Protein AF-A0A523TAN9-F1 (afdb_monomer)

Structure (mmCIF, N/CA/C/O backbone):
data_AF-A0A523TAN9-F1
#
_entry.id   AF-A0A523TAN9-F1
#
loop_
_atom_site.group_PDB
_atom_site.id
_atom_site.type_symbol
_atom_site.label_atom_id
_atom_site.label_alt_id
_atom_site.label_comp_id
_atom_site.label_asym_id
_atom_site.label_entity_id
_atom_site.label_seq_id
_atom_site.pdbx_PDB_ins_code
_atom_site.Cartn_x
_atom_site.Cartn_y
_atom_site.Cartn_z
_atom_site.occupancy
_atom_site.B_iso_or_equiv
_atom_site.auth_seq_id
_atom_site.auth_comp_id
_atom_site.auth_asym_id
_atom_site.auth_atom_id
_atom_site.pdbx_PDB_model_num
ATOM 1 N N . ASP A 1 1 ? -11.829 8.150 8.817 1.00 91.31 1 ASP A N 1
ATOM 2 C CA . ASP A 1 1 ? -10.951 9.254 8.377 1.00 91.31 1 ASP A CA 1
ATOM 3 C C . ASP A 1 1 ? -11.707 10.472 7.825 1.00 91.31 1 ASP A C 1
ATOM 5 O O . ASP A 1 1 ? -11.159 11.562 7.875 1.00 91.31 1 ASP A O 1
ATOM 9 N N . THR A 1 2 ? -12.945 10.360 7.314 1.00 95.12 2 THR A N 1
ATOM 10 C CA . THR A 1 2 ? -13.648 11.532 6.736 1.00 95.12 2 THR A CA 1
ATOM 11 C C . THR A 1 2 ? -13.963 12.643 7.748 1.00 95.12 2 THR A C 1
ATOM 13 O O . THR A 1 2 ? -13.675 13.807 7.484 1.00 95.12 2 THR A O 1
ATOM 16 N N . PHE A 1 3 ? -14.576 12.310 8.891 1.00 95.25 3 PHE A N 1
ATOM 17 C CA . PHE A 1 3 ? -15.064 13.316 9.854 1.00 95.25 3 PHE A CA 1
ATOM 18 C C . PHE A 1 3 ? -14.491 13.179 11.261 1.00 95.25 3 PHE A C 1
ATOM 20 O O . PHE A 1 3 ? -14.397 14.172 11.978 1.00 95.25 3 PHE A O 1
ATOM 27 N N . LYS A 1 4 ? -14.145 11.960 11.669 1.00 95.88 4 LYS A N 1
ATOM 28 C CA . LYS A 1 4 ? -13.671 11.653 13.015 1.00 95.88 4 LYS A CA 1
ATOM 29 C C . LYS A 1 4 ? -12.408 10.815 12.971 1.00 95.88 4 LYS A C 1
ATOM 31 O O . LYS A 1 4 ? -12.058 10.278 11.915 1.00 95.88 4 LYS A O 1
ATOM 36 N N . ASP A 1 5 ? -11.817 10.699 14.152 1.00 97.75 5 ASP A N 1
ATOM 37 C CA . ASP A 1 5 ? -10.770 9.743 14.472 1.00 97.75 5 ASP A CA 1
ATOM 38 C C . ASP A 1 5 ? -11.117 8.336 13.965 1.00 97.75 5 ASP A C 1
ATOM 40 O O . ASP A 1 5 ? -12.244 7.843 14.096 1.00 97.75 5 ASP A O 1
ATOM 44 N N . GLU A 1 6 ? -10.135 7.706 13.336 1.00 98.44 6 GLU A N 1
ATOM 45 C CA . GLU A 1 6 ? -10.258 6.419 12.676 1.00 98.44 6 GLU A CA 1
ATOM 46 C C . GLU A 1 6 ? -10.610 5.296 13.651 1.00 98.44 6 GLU A C 1
ATOM 48 O O . GLU A 1 6 ? -11.396 4.414 13.293 1.00 98.44 6 GLU A O 1
ATOM 53 N N . ALA A 1 7 ? -10.071 5.319 14.870 1.00 98.19 7 ALA A N 1
ATOM 54 C CA . ALA A 1 7 ? -10.290 4.272 15.858 1.00 98.19 7 ALA A CA 1
ATOM 55 C C . ALA A 1 7 ? -11.693 4.373 16.470 1.00 98.19 7 ALA A C 1
ATOM 57 O O . ALA A 1 7 ? -12.392 3.361 16.595 1.00 98.19 7 ALA A O 1
ATOM 58 N N . GLU A 1 8 ? -12.148 5.588 16.783 1.00 98.12 8 GLU A N 1
ATOM 59 C CA . GLU A 1 8 ? -13.523 5.825 17.240 1.00 98.12 8 GLU A CA 1
ATOM 60 C C . GLU A 1 8 ? -14.566 5.504 16.164 1.00 98.12 8 GLU A C 1
ATOM 62 O O . GLU A 1 8 ? -15.568 4.835 16.439 1.00 98.12 8 GLU A O 1
ATOM 67 N N . GLU A 1 9 ? -14.347 5.957 14.927 1.00 98.19 9 GLU A N 1
ATOM 68 C CA . GLU A 1 9 ? -15.327 5.753 13.861 1.00 98.19 9 GLU A CA 1
ATOM 69 C C . GLU A 1 9 ? -15.370 4.286 13.410 1.00 98.19 9 GLU A C 1
ATOM 71 O O . GLU A 1 9 ? -16.457 3.768 13.154 1.00 98.19 9 GLU A O 1
ATOM 76 N N . SER A 1 10 ? -14.234 3.573 13.410 1.00 98.50 10 SER A N 1
ATOM 77 C CA . SER A 1 10 ? -14.204 2.126 13.135 1.00 98.50 10 SER A CA 1
ATOM 78 C C . SER A 1 10 ? -15.055 1.340 14.134 1.00 98.50 10 SER A C 1
ATOM 80 O O . SER A 1 10 ? -15.838 0.480 13.728 1.00 98.50 10 SER A O 1
ATOM 82 N N . LEU A 1 11 ? -14.966 1.667 15.429 1.00 98.31 11 LEU A N 1
ATOM 83 C CA . LEU A 1 11 ? -15.813 1.063 16.461 1.00 98.31 11 LEU A CA 1
ATOM 84 C C . LEU A 1 11 ? -17.293 1.374 16.245 1.00 98.31 11 LEU A C 1
ATOM 86 O O . LEU A 1 11 ? -18.128 0.470 16.277 1.00 98.31 11 LEU A O 1
ATOM 90 N N . ARG A 1 12 ? -17.621 2.646 16.005 1.00 98.31 12 ARG A N 1
ATOM 91 C CA . ARG A 1 12 ? -19.002 3.090 15.795 1.00 98.31 12 ARG A CA 1
ATOM 92 C C . ARG A 1 12 ? -19.649 2.378 14.606 1.00 98.31 12 ARG A C 1
ATOM 94 O O . ARG A 1 12 ? -20.793 1.935 14.707 1.00 98.31 12 ARG A O 1
ATOM 101 N N . VAL A 1 13 ? -18.929 2.251 13.492 1.00 97.94 13 VAL A N 1
ATOM 102 C CA . VAL A 1 13 ? -19.422 1.555 12.293 1.00 97.94 13 VAL A CA 1
ATOM 103 C C . VAL A 1 13 ? -19.544 0.051 12.546 1.00 97.94 13 VAL A C 1
ATOM 105 O O . VAL A 1 13 ? -20.559 -0.538 12.171 1.00 97.94 13 VAL A O 1
ATOM 108 N N . ALA A 1 14 ? -18.577 -0.566 13.234 1.00 98.31 14 ALA A N 1
ATOM 109 C CA . ALA A 1 14 ? -18.646 -1.981 13.600 1.00 98.31 14 ALA A CA 1
ATOM 110 C C . ALA A 1 14 ? -19.854 -2.296 14.496 1.00 98.31 14 ALA A C 1
ATOM 112 O O . ALA A 1 14 ? -20.576 -3.256 14.233 1.00 98.31 14 ALA A O 1
ATOM 113 N N . GLN A 1 15 ? -20.145 -1.445 15.482 1.00 98.25 15 GLN A N 1
ATOM 114 C CA . GLN A 1 15 ? -21.330 -1.572 16.335 1.00 98.25 15 GLN A CA 1
ATOM 115 C C . GLN A 1 15 ? -22.638 -1.406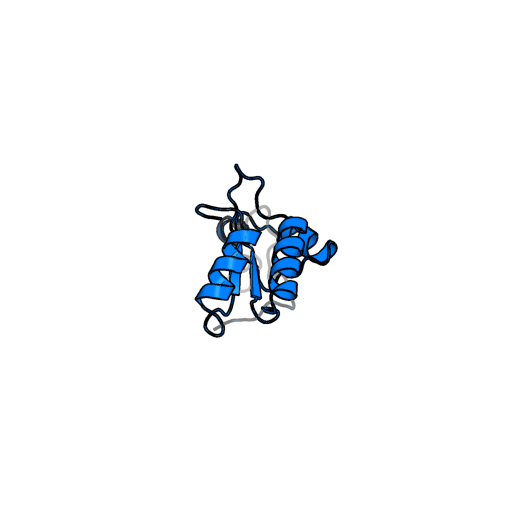 15.552 1.00 98.25 15 GLN A C 1
ATOM 117 O O . GLN A 1 15 ? -23.581 -2.164 15.765 1.00 98.25 15 GLN A O 1
ATOM 122 N N . ALA A 1 16 ? -22.700 -0.440 14.632 1.00 98.25 16 ALA A N 1
ATOM 123 C CA . ALA A 1 16 ? -23.909 -0.167 13.858 1.00 98.25 16 ALA A CA 1
ATOM 124 C C . ALA A 1 16 ? -24.216 -1.249 12.807 1.00 98.25 16 ALA A C 1
ATOM 126 O O . ALA A 1 16 ? -25.380 -1.544 12.526 1.00 98.25 16 ALA A O 1
ATOM 127 N N . LEU A 1 17 ? -23.182 -1.823 12.188 1.00 98.12 17 LEU A N 1
ATOM 128 C CA . LEU A 1 17 ? -23.343 -2.791 11.103 1.00 98.12 17 LEU A CA 1
ATOM 129 C C . LEU A 1 17 ? -23.286 -4.245 11.569 1.00 98.12 17 LEU A C 1
ATOM 131 O O . LEU A 1 17 ? -23.866 -5.104 10.895 1.00 98.12 17 LEU A O 1
ATOM 135 N N . GLY A 1 18 ? -22.632 -4.520 12.700 1.00 96.38 18 GLY A N 1
ATOM 136 C CA . GLY A 1 18 ? -22.478 -5.862 13.243 1.00 96.38 18 GLY A CA 1
ATOM 137 C C . GLY A 1 18 ? -21.893 -6.815 12.203 1.00 96.38 18 GLY A C 1
ATOM 138 O O . GLY A 1 18 ? -20.866 -6.543 11.578 1.00 96.38 18 GLY A O 1
ATOM 139 N N . ASP A 1 19 ? -22.548 -7.956 12.001 1.00 95.38 19 ASP A N 1
ATOM 140 C CA . ASP A 1 19 ? -22.090 -9.041 11.114 1.00 95.38 19 ASP A CA 1
ATOM 141 C C . ASP A 1 19 ? -22.076 -8.684 9.629 1.00 95.38 19 ASP A C 1
ATOM 143 O O . ASP A 1 19 ? -21.488 -9.406 8.831 1.00 95.38 19 ASP A O 1
ATOM 147 N N . ARG A 1 20 ? -22.646 -7.534 9.259 1.00 97.94 20 ARG A N 1
ATOM 148 C CA . ARG A 1 20 ? -22.634 -7.041 7.878 1.00 97.94 20 ARG A CA 1
ATOM 149 C C . ARG A 1 20 ? -21.359 -6.280 7.509 1.00 97.94 20 ARG A C 1
ATOM 151 O O . ARG A 1 20 ? -21.170 -5.986 6.333 1.00 97.94 20 ARG A O 1
ATOM 158 N N . LEU A 1 21 ? -20.510 -5.929 8.479 1.00 98.44 21 LEU A N 1
ATOM 159 C CA . LEU A 1 21 ? -19.230 -5.271 8.211 1.00 98.44 21 LEU A CA 1
ATOM 160 C C . LEU A 1 21 ? -18.119 -6.312 8.014 1.00 98.44 21 LEU A C 1
ATOM 162 O O . LEU A 1 21 ? -17.743 -6.992 8.968 1.00 98.44 21 LEU A O 1
ATOM 166 N N . ASP A 1 22 ? -17.567 -6.394 6.799 1.00 98.44 22 ASP A N 1
ATOM 167 C CA . ASP A 1 22 ? -16.380 -7.223 6.512 1.00 98.44 22 ASP A CA 1
ATOM 168 C C . ASP A 1 22 ? -15.074 -6.498 6.860 1.00 98.44 22 ASP A C 1
ATOM 170 O O . ASP A 1 22 ? -14.163 -7.102 7.421 1.00 98.44 22 ASP A O 1
ATOM 174 N N . SER A 1 23 ? -14.974 -5.200 6.555 1.00 98.44 23 SER A N 1
ATOM 175 C CA . SER A 1 23 ? -13.716 -4.459 6.675 1.00 98.44 23 SER A CA 1
ATOM 176 C C . SER A 1 23 ? -13.899 -2.959 6.878 1.00 98.44 23 SER A C 1
ATOM 178 O O . SER A 1 23 ? -14.849 -2.376 6.355 1.00 98.44 23 SER A O 1
ATOM 180 N N . VAL A 1 24 ? -12.920 -2.322 7.518 1.00 98.56 24 VAL A N 1
ATOM 181 C CA . VAL A 1 24 ? -12.720 -0.866 7.494 1.00 98.56 24 VAL A CA 1
ATOM 182 C C . VAL A 1 24 ? -11.531 -0.511 6.603 1.00 98.56 24 VAL A C 1
ATOM 184 O O . VAL A 1 24 ? -10.561 -1.265 6.514 1.00 98.56 24 VAL A O 1
ATOM 187 N N . ARG A 1 25 ? -11.599 0.648 5.943 1.00 98.62 25 ARG A N 1
ATOM 188 C CA . ARG A 1 25 ? -10.483 1.219 5.183 1.00 98.62 25 ARG A CA 1
ATOM 189 C C . ARG A 1 25 ? -9.998 2.484 5.877 1.00 98.62 25 ARG A C 1
ATOM 191 O O . ARG A 1 25 ? -10.808 3.354 6.183 1.00 98.62 25 ARG A O 1
ATOM 198 N N . LEU A 1 26 ? -8.689 2.572 6.077 1.00 98.62 26 LEU A N 1
ATOM 199 C CA . LEU A 1 26 ? -8.001 3.752 6.583 1.00 98.62 26 LEU A CA 1
ATOM 200 C C . LEU A 1 26 ? -7.272 4.431 5.418 1.00 98.62 26 LEU A C 1
ATOM 202 O O . LEU A 1 26 ? -6.423 3.816 4.766 1.00 98.62 26 LEU A O 1
ATOM 206 N N . ASP A 1 27 ? -7.615 5.687 5.152 1.00 97.94 27 ASP A N 1
ATOM 207 C CA . ASP A 1 27 ? -7.067 6.527 4.083 1.00 97.94 27 ASP A CA 1
ATOM 208 C C . ASP A 1 27 ? -6.771 7.944 4.600 1.00 97.94 27 ASP A C 1
ATOM 210 O O . ASP A 1 27 ? -7.013 8.947 3.926 1.00 97.94 27 ASP A O 1
ATOM 214 N N . THR A 1 28 ? -6.254 8.023 5.831 1.00 97.44 28 THR A N 1
ATOM 215 C CA . THR A 1 28 ? -5.963 9.275 6.534 1.00 97.44 28 THR A CA 1
ATOM 216 C C . THR A 1 28 ? -5.159 10.229 5.638 1.00 97.44 28 THR A C 1
ATOM 218 O O . THR A 1 28 ? -4.100 9.847 5.118 1.00 97.44 28 THR A O 1
ATOM 221 N N . PRO A 1 29 ? -5.626 11.475 5.440 1.00 95.06 29 PRO A N 1
ATOM 222 C CA . PRO A 1 29 ? -4.975 12.420 4.543 1.00 95.06 29 PRO A CA 1
ATOM 223 C C . PRO A 1 29 ? -3.585 12.832 5.051 1.00 95.06 29 PRO A C 1
ATOM 225 O O . PRO A 1 29 ? -3.254 12.710 6.234 1.00 95.06 29 PRO A O 1
ATOM 228 N N . GLY A 1 30 ? -2.744 13.333 4.142 1.00 94.06 30 GLY A N 1
ATOM 229 C CA . GLY A 1 30 ? -1.357 13.699 4.455 1.00 94.06 30 GLY A CA 1
ATOM 230 C C . GLY A 1 30 ? -1.247 14.787 5.523 1.00 94.06 30 GLY A C 1
ATOM 231 O O . GLY A 1 30 ? -0.387 14.713 6.395 1.00 94.06 30 GLY A O 1
ATOM 232 N N . GLU A 1 31 ? -2.177 15.737 5.507 1.00 95.56 31 GLU A N 1
ATOM 233 C CA . GLU A 1 31 ? -2.317 16.852 6.449 1.00 95.56 31 GLU A CA 1
ATOM 234 C C . GLU A 1 31 ? -2.662 16.390 7.874 1.00 95.56 31 GLU A C 1
ATOM 236 O O . GLU A 1 31 ? -2.571 17.167 8.822 1.00 95.56 31 GLU A O 1
ATOM 241 N N . ARG A 1 32 ? -3.067 15.124 8.028 1.00 95.88 32 ARG A N 1
ATOM 242 C CA . ARG A 1 32 ? -3.350 14.463 9.307 1.00 95.88 32 ARG A CA 1
ATOM 243 C C . ARG A 1 32 ? -2.283 13.434 9.693 1.00 95.88 32 ARG A C 1
ATOM 245 O O . ARG A 1 32 ? -2.478 12.700 10.649 1.00 95.88 32 ARG A O 1
ATOM 252 N N . GLY A 1 33 ? -1.162 13.381 8.972 1.00 94.31 33 GLY A N 1
ATOM 253 C CA . GLY A 1 33 ? -0.044 12.485 9.285 1.00 94.31 33 GLY A CA 1
ATOM 254 C C . GLY A 1 33 ? -0.071 11.135 8.569 1.00 94.31 33 GLY A C 1
ATOM 255 O O . GLY A 1 33 ? 0.860 10.355 8.744 1.00 94.31 33 GLY A O 1
ATOM 256 N N . ARG A 1 34 ? -1.057 10.892 7.690 1.00 95.81 34 ARG A N 1
ATOM 257 C CA . ARG A 1 34 ? -1.281 9.603 7.008 1.00 95.81 34 ARG A CA 1
ATOM 258 C C . ARG A 1 34 ? -1.578 8.458 7.982 1.00 95.81 34 ARG A C 1
ATOM 260 O O . ARG A 1 34 ? -1.506 8.595 9.195 1.00 95.81 34 ARG A O 1
ATOM 267 N N . VAL A 1 35 ? -1.918 7.299 7.424 1.00 98.06 35 VAL A N 1
ATOM 268 C CA . VAL A 1 35 ? -2.042 6.067 8.209 1.00 98.06 35 VAL A CA 1
ATOM 269 C C . VAL A 1 35 ? -0.652 5.602 8.645 1.00 98.06 35 VAL A C 1
ATOM 271 O O . VAL A 1 35 ? 0.236 5.450 7.799 1.00 98.06 35 VAL A O 1
ATOM 274 N N . THR A 1 36 ? -0.480 5.345 9.938 1.00 98.12 36 THR A N 1
ATOM 275 C CA . THR A 1 36 ? 0.752 4.806 10.533 1.00 98.12 36 THR A CA 1
ATOM 276 C C . THR A 1 36 ? 0.548 3.362 11.008 1.00 98.12 36 THR A C 1
ATOM 278 O O . THR A 1 36 ? -0.597 2.948 11.237 1.00 98.12 36 THR A O 1
ATOM 281 N N . PRO A 1 37 ? 1.626 2.575 11.185 1.00 98.56 37 PRO A N 1
ATOM 282 C CA . PRO A 1 37 ? 1.550 1.261 11.823 1.00 98.56 37 PRO A CA 1
ATOM 283 C C . PRO A 1 37 ? 0.858 1.299 13.190 1.00 98.56 37 PRO A C 1
ATOM 285 O O . PRO A 1 37 ? 0.011 0.453 13.472 1.00 98.56 37 PRO A O 1
ATOM 288 N N . ASP A 1 38 ? 1.166 2.299 14.015 1.00 98.62 38 ASP A N 1
ATOM 289 C CA . ASP A 1 38 ? 0.586 2.431 15.354 1.00 98.62 38 ASP A CA 1
ATOM 290 C C . ASP A 1 38 ? -0.911 2.741 15.325 1.00 98.62 38 ASP A C 1
ATOM 292 O O . ASP A 1 38 ? -1.658 2.148 16.101 1.00 98.62 38 ASP A O 1
ATOM 296 N N . LEU A 1 39 ? -1.380 3.559 14.374 1.00 98.62 39 LEU A N 1
ATOM 297 C CA . LEU A 1 39 ? -2.815 3.790 14.186 1.00 98.62 39 LEU A CA 1
ATOM 298 C C . LEU A 1 39 ? -3.548 2.487 13.834 1.00 98.62 39 LEU A C 1
ATOM 300 O O . LEU A 1 39 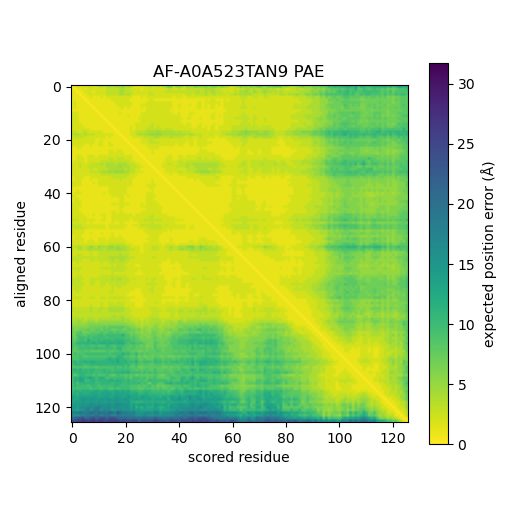? -4.619 2.204 14.366 1.00 98.62 39 LEU A O 1
ATOM 304 N N . VAL A 1 40 ? -2.964 1.655 12.966 1.00 98.75 40 VAL A N 1
ATOM 305 C CA . VAL A 1 40 ? -3.543 0.345 12.625 1.00 98.75 40 VAL A CA 1
ATOM 306 C C . VAL A 1 40 ? -3.591 -0.571 13.850 1.00 98.75 40 VAL A C 1
ATOM 308 O O . VAL A 1 40 ? -4.617 -1.212 14.090 1.00 98.75 40 VAL A O 1
ATOM 311 N N . LYS A 1 41 ? -2.509 -0.629 14.638 1.00 98.88 41 LYS A N 1
ATOM 312 C CA . LYS A 1 41 ? -2.455 -1.422 15.879 1.00 98.88 41 LYS A CA 1
ATOM 313 C C . LYS A 1 41 ? -3.511 -0.944 16.881 1.00 98.88 41 LYS A C 1
ATOM 315 O O . LYS A 1 41 ? -4.186 -1.775 17.485 1.00 98.88 41 LYS A O 1
ATOM 320 N N . GLU A 1 42 ? -3.702 0.367 17.014 1.00 98.81 42 GLU A N 1
ATOM 321 C CA . GLU A 1 42 ? -4.736 0.952 17.868 1.00 98.81 42 GLU A CA 1
ATOM 322 C C . GLU A 1 42 ? -6.147 0.567 17.405 1.00 98.81 42 GLU A C 1
ATOM 324 O O . GLU A 1 42 ? -6.931 0.038 18.197 1.00 9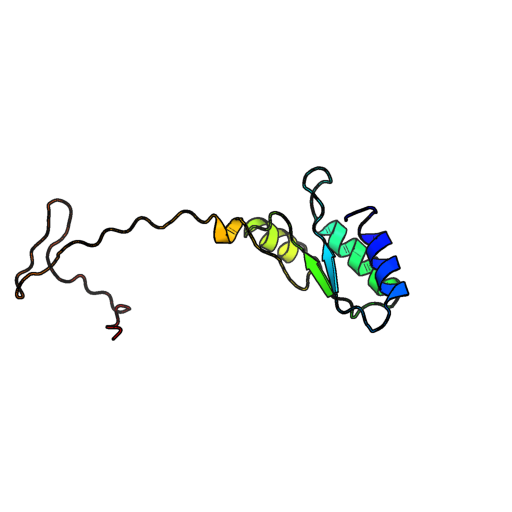8.81 42 GLU A O 1
ATOM 329 N N . VAL A 1 43 ? -6.465 0.777 16.123 1.00 98.75 43 VAL A N 1
ATOM 330 C CA . VAL A 1 43 ? -7.767 0.410 15.539 1.00 98.75 43 VAL A CA 1
ATOM 331 C C . VAL A 1 43 ? -8.044 -1.078 15.756 1.00 98.75 43 VAL A C 1
ATOM 333 O O . VAL A 1 43 ? -9.135 -1.442 16.204 1.00 98.75 43 VAL A O 1
ATOM 336 N N . ARG A 1 44 ? -7.048 -1.940 15.507 1.00 98.81 44 ARG A N 1
ATOM 337 C CA . ARG A 1 44 ? -7.161 -3.384 15.740 1.00 98.81 44 ARG A CA 1
ATOM 338 C C . ARG A 1 44 ? -7.457 -3.701 17.199 1.00 98.81 44 ARG A C 1
ATOM 340 O O . ARG A 1 44 ? -8.419 -4.415 17.472 1.00 98.81 44 ARG A O 1
ATOM 347 N N . ALA A 1 45 ? -6.663 -3.163 18.125 1.00 98.75 45 ALA A N 1
ATOM 348 C CA . ALA A 1 45 ? -6.826 -3.409 19.554 1.00 98.75 45 ALA A CA 1
ATOM 349 C C . ALA A 1 45 ? -8.224 -3.000 20.037 1.00 98.75 45 ALA A C 1
ATOM 351 O O . ALA A 1 45 ? -8.881 -3.756 20.753 1.00 98.75 45 ALA A O 1
ATOM 352 N N . ARG A 1 46 ? -8.717 -1.837 19.593 1.00 98.69 46 ARG A N 1
ATOM 353 C CA . ARG A 1 46 ? -10.060 -1.359 19.937 1.00 98.69 46 ARG A CA 1
ATOM 354 C C . ARG A 1 46 ? -11.158 -2.264 19.374 1.00 98.69 46 ARG A C 1
ATOM 356 O O . ARG A 1 46 ? -12.043 -2.670 20.127 1.00 98.69 46 ARG A O 1
ATOM 363 N N . LEU A 1 47 ? -11.094 -2.616 18.087 1.00 98.75 47 LEU A N 1
ATOM 364 C CA . LEU A 1 47 ? -12.057 -3.536 17.469 1.00 98.75 47 LEU A CA 1
ATOM 365 C C . LEU A 1 47 ? -12.077 -4.894 18.183 1.00 98.75 47 LEU A C 1
ATOM 367 O O . LEU A 1 47 ? -13.152 -5.443 18.425 1.00 98.75 47 LEU A O 1
ATOM 371 N N . ASP A 1 48 ? -10.913 -5.417 18.562 1.00 98.62 48 ASP A N 1
ATOM 372 C CA . ASP A 1 48 ? -10.793 -6.716 19.225 1.00 98.62 48 ASP A CA 1
ATOM 373 C C . ASP A 1 48 ? -11.360 -6.703 20.644 1.00 98.62 48 ASP A C 1
ATOM 375 O O . ASP A 1 48 ? -12.079 -7.636 21.013 1.00 98.62 48 ASP A O 1
ATOM 379 N N . LEU A 1 49 ? -11.094 -5.641 21.415 1.00 98.56 49 LEU A N 1
ATOM 380 C CA . LEU A 1 49 ? -11.681 -5.428 22.744 1.00 98.56 49 LEU A CA 1
ATOM 381 C C . LEU A 1 49 ? -13.210 -5.316 22.682 1.00 98.56 49 LEU A C 1
ATOM 383 O O . LEU A 1 49 ? -13.897 -5.784 23.586 1.00 98.56 49 LEU A O 1
ATOM 387 N N . ALA A 1 50 ? -13.743 -4.749 21.600 1.00 98.00 50 ALA A N 1
ATOM 388 C CA . ALA A 1 50 ? -15.179 -4.668 21.346 1.00 98.00 50 ALA A CA 1
ATOM 389 C C . ALA A 1 50 ? -15.778 -5.951 20.725 1.00 98.00 50 ALA A C 1
ATOM 391 O O . ALA A 1 50 ? -16.970 -5.983 20.426 1.00 98.00 50 ALA A O 1
ATOM 392 N N . GLY A 1 51 ? -14.983 -7.012 20.531 1.00 98.25 51 GLY A N 1
ATOM 393 C CA . GLY A 1 51 ? -15.442 -8.306 20.010 1.00 98.25 51 GLY A CA 1
ATOM 394 C C . GLY A 1 51 ? -15.490 -8.422 18.479 1.00 98.25 51 GLY A C 1
ATOM 395 O O . GLY A 1 51 ? -15.881 -9.466 17.957 1.00 98.25 51 GLY A O 1
ATOM 396 N N . PHE A 1 52 ? -15.040 -7.411 17.734 1.00 98.38 52 PHE A N 1
ATOM 397 C CA . PHE A 1 52 ? -15.074 -7.355 16.266 1.00 98.38 52 PHE A CA 1
ATOM 398 C C . PHE A 1 52 ? -13.792 -7.888 15.602 1.00 98.38 52 PHE A C 1
ATOM 400 O O . PHE A 1 52 ? -13.302 -7.332 14.618 1.00 98.38 52 PHE A O 1
ATOM 407 N N . LYS A 1 53 ? -13.264 -9.014 16.096 1.00 97.75 53 LYS A N 1
ATOM 408 C CA . LYS A 1 53 ? -12.000 -9.623 15.621 1.00 97.75 53 LYS A CA 1
ATOM 409 C C . LYS A 1 53 ? -11.992 -10.005 14.137 1.00 97.75 53 LYS A C 1
ATOM 411 O O . LYS A 1 53 ? -10.936 -10.114 13.532 1.00 97.75 53 LYS A O 1
ATOM 416 N N . ARG A 1 54 ? -13.173 -10.226 13.552 1.00 97.88 54 ARG A N 1
ATOM 417 C CA . ARG A 1 54 ? -13.343 -10.596 12.136 1.00 97.88 54 ARG A CA 1
ATOM 418 C C . ARG A 1 54 ? -13.242 -9.415 11.167 1.00 97.88 54 ARG A C 1
ATOM 420 O O . ARG A 1 54 ? -13.078 -9.644 9.975 1.00 97.88 54 ARG A O 1
ATOM 427 N N . VAL A 1 55 ? -13.434 -8.184 11.654 1.00 98.69 55 VAL A N 1
ATOM 428 C CA . VAL A 1 55 ? -13.477 -6.993 10.795 1.00 98.69 55 VAL A CA 1
ATOM 429 C C . VAL A 1 55 ? -12.066 -6.723 10.310 1.00 98.69 55 VAL A C 1
ATOM 431 O O . VAL A 1 55 ? -11.210 -6.415 11.130 1.00 98.69 55 VAL A O 1
ATOM 434 N N . LYS A 1 56 ? -11.821 -6.829 9.009 1.00 98.81 56 LYS A N 1
ATOM 435 C CA . LYS A 1 56 ? -10.501 -6.624 8.403 1.00 98.81 56 LYS A CA 1
ATOM 436 C C . LYS A 1 56 ? -10.116 -5.144 8.343 1.00 98.81 56 LYS A C 1
ATOM 438 O O . LYS A 1 56 ? -10.991 -4.276 8.313 1.00 98.81 56 LYS A O 1
ATOM 443 N N . ILE A 1 57 ? -8.822 -4.848 8.275 1.00 98.88 57 ILE A N 1
ATOM 444 C CA . ILE A 1 57 ? -8.280 -3.492 8.148 1.00 98.88 57 ILE A CA 1
ATOM 445 C C . ILE A 1 57 ? -7.526 -3.363 6.827 1.00 98.88 57 ILE A C 1
ATOM 447 O O . ILE A 1 57 ? -6.510 -4.016 6.596 1.00 98.88 57 ILE A O 1
ATOM 451 N N . PHE A 1 58 ? -8.010 -2.470 5.970 1.00 98.69 58 PHE A N 1
ATOM 452 C CA . PHE A 1 58 ? -7.353 -2.098 4.722 1.00 98.69 58 PHE A CA 1
ATOM 453 C C . PHE A 1 58 ? -6.721 -0.719 4.854 1.00 98.69 58 PHE A C 1
ATOM 455 O O . PHE A 1 58 ? -7.326 0.197 5.407 1.00 98.69 58 PHE A O 1
ATOM 462 N N . VAL A 1 59 ? -5.523 -0.551 4.301 1.00 98.62 59 VAL A N 1
ATOM 463 C CA . VAL A 1 59 ? -4.788 0.718 4.341 1.00 98.62 59 VAL A CA 1
ATOM 464 C C . VAL A 1 59 ? -4.534 1.219 2.926 1.00 98.62 59 VAL A C 1
ATOM 466 O O . VAL A 1 59 ? -4.098 0.468 2.054 1.00 98.62 59 VAL A O 1
ATOM 469 N N . SER A 1 60 ? -4.783 2.501 2.679 1.00 97.88 60 SER A N 1
ATOM 470 C CA . SER A 1 60 ? -4.471 3.159 1.409 1.00 97.88 60 SER A CA 1
ATOM 471 C C . SER A 1 60 ? -3.850 4.542 1.628 1.00 97.88 60 SER A C 1
ATOM 473 O O . SER A 1 60 ? -3.502 4.912 2.747 1.00 97.88 60 SER A O 1
ATOM 475 N N . GLY A 1 61 ? -3.647 5.282 0.534 1.00 94.56 61 GLY A N 1
ATOM 476 C CA . GLY A 1 61 ? -3.211 6.675 0.597 1.00 94.56 61 GLY A CA 1
ATOM 477 C C . GLY A 1 61 ? -1.694 6.808 0.601 1.00 94.56 61 GLY A C 1
ATOM 478 O O . GLY A 1 61 ? -1.044 6.823 1.646 1.00 94.56 61 GLY A O 1
ATOM 479 N N . GLY A 1 62 ? -1.107 6.936 -0.593 1.00 94.19 62 GLY A N 1
ATOM 480 C CA . GLY A 1 62 ? 0.341 7.100 -0.759 1.00 94.19 62 GLY A CA 1
ATOM 481 C C . GLY A 1 62 ? 1.149 5.879 -0.317 1.00 94.19 62 GLY A C 1
ATOM 482 O O . GLY A 1 62 ? 2.198 6.040 0.301 1.00 94.19 62 GLY A O 1
ATOM 483 N N . ILE A 1 63 ? 0.642 4.670 -0.566 1.00 97.69 63 ILE A N 1
ATOM 484 C CA . ILE A 1 63 ? 1.339 3.418 -0.255 1.00 97.69 63 ILE A CA 1
ATOM 485 C C . ILE A 1 63 ? 2.429 3.160 -1.295 1.00 97.69 63 ILE A C 1
ATOM 487 O O . ILE A 1 63 ? 2.151 3.128 -2.493 1.00 97.69 63 ILE A O 1
ATOM 491 N N . SER A 1 64 ? 3.659 2.980 -0.819 1.00 97.31 64 SER A N 1
ATOM 492 C CA . SER A 1 64 ? 4.837 2.593 -1.599 1.00 97.31 64 SER A CA 1
ATOM 493 C C . SER A 1 64 ? 5.406 1.269 -1.089 1.00 97.31 64 SER A C 1
ATOM 495 O O . SER A 1 64 ? 4.965 0.756 -0.057 1.00 97.31 64 SER A O 1
ATOM 497 N N . LEU A 1 65 ? 6.416 0.729 -1.776 1.00 97.44 65 LEU A N 1
ATOM 498 C CA . LEU A 1 65 ? 7.147 -0.454 -1.312 1.00 97.44 65 LEU A CA 1
ATOM 499 C C . LEU A 1 65 ? 7.738 -0.255 0.093 1.00 97.44 65 LEU A C 1
ATOM 501 O O . LEU A 1 65 ? 7.676 -1.159 0.923 1.00 97.44 65 LEU A O 1
ATOM 505 N N . GLU A 1 66 ? 8.304 0.918 0.362 1.00 98.00 66 GLU A N 1
ATOM 506 C CA . GLU A 1 66 ? 8.936 1.266 1.638 1.00 98.00 66 GLU A CA 1
ATOM 507 C C . GLU A 1 66 ? 7.904 1.286 2.761 1.00 98.00 66 GLU A C 1
ATOM 509 O O . GLU A 1 66 ? 8.140 0.702 3.814 1.00 98.00 66 GLU A O 1
ATOM 514 N N . ARG A 1 67 ? 6.727 1.866 2.507 1.00 97.31 67 ARG A N 1
ATOM 515 C CA . ARG A 1 67 ? 5.641 1.875 3.493 1.00 97.31 67 ARG A CA 1
ATOM 516 C C . ARG A 1 67 ? 5.082 0.481 3.736 1.00 97.31 67 ARG A C 1
ATOM 518 O O . ARG A 1 67 ? 4.855 0.117 4.878 1.00 97.31 67 ARG A O 1
ATOM 525 N N . ILE A 1 68 ? 4.910 -0.342 2.699 1.00 98.38 68 ILE A N 1
ATOM 526 C CA . ILE A 1 68 ? 4.504 -1.744 2.903 1.00 98.38 68 ILE A CA 1
ATOM 527 C C . ILE A 1 68 ? 5.521 -2.461 3.804 1.00 98.38 68 ILE A C 1
ATOM 529 O O . ILE A 1 68 ? 5.123 -3.156 4.736 1.00 98.38 68 ILE A O 1
ATOM 533 N N . LYS A 1 69 ? 6.827 -2.259 3.573 1.00 98.38 69 LYS A N 1
ATOM 534 C CA . LYS A 1 69 ? 7.884 -2.822 4.429 1.00 98.38 69 LYS A CA 1
ATOM 535 C C . LYS A 1 69 ? 7.819 -2.309 5.865 1.00 98.38 69 LYS A C 1
ATOM 537 O O . LYS A 1 69 ? 8.058 -3.099 6.767 1.00 98.38 6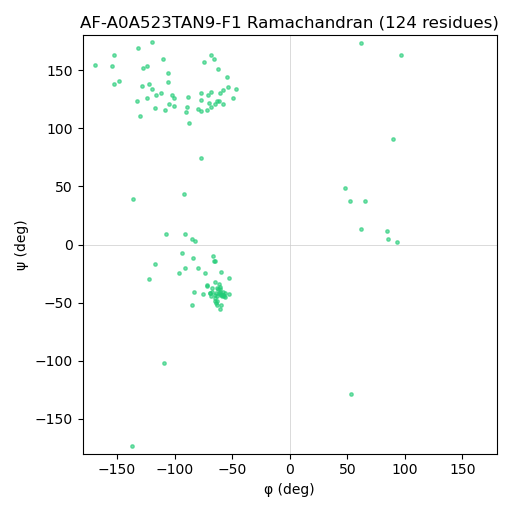9 LYS A O 1
ATOM 542 N N . GLU A 1 70 ? 7.504 -1.036 6.071 1.00 98.31 70 GLU A N 1
ATOM 543 C CA . GLU A 1 70 ? 7.302 -0.438 7.395 1.00 98.31 70 GLU A CA 1
ATOM 544 C C . GLU A 1 70 ? 6.150 -1.129 8.142 1.00 98.31 70 GLU A C 1
ATOM 546 O O . 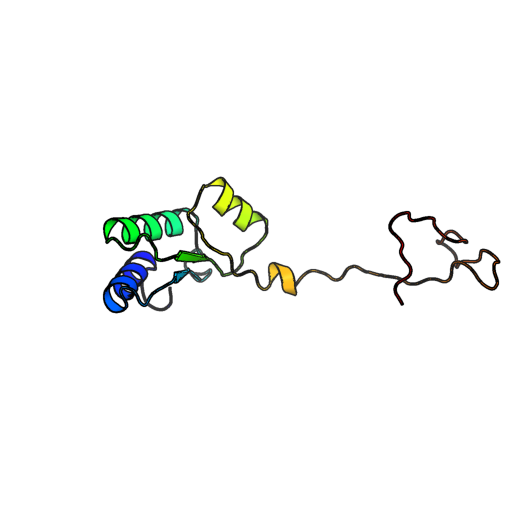GLU A 1 70 ? 6.377 -1.709 9.201 1.00 98.31 70 GLU A O 1
ATOM 551 N N . PHE A 1 71 ? 4.947 -1.189 7.553 1.00 98.56 71 PHE A N 1
ATOM 552 C CA . PHE A 1 71 ? 3.793 -1.867 8.166 1.00 98.56 71 PHE A CA 1
ATOM 553 C C . PHE A 1 71 ? 4.080 -3.341 8.485 1.00 98.56 71 PHE A C 1
ATOM 555 O O . PHE A 1 71 ? 3.751 -3.812 9.574 1.00 98.56 71 PHE A O 1
ATOM 562 N N . VAL A 1 72 ? 4.706 -4.069 7.554 1.00 98.12 72 VAL A N 1
ATOM 563 C CA . VAL A 1 72 ? 5.057 -5.485 7.747 1.00 98.12 72 VAL A CA 1
ATOM 564 C C . VAL A 1 72 ? 6.147 -5.650 8.809 1.00 98.12 72 VAL A C 1
ATOM 566 O O . VAL A 1 72 ? 6.037 -6.527 9.662 1.00 98.12 72 VAL A O 1
ATOM 569 N N . GLY A 1 73 ? 7.188 -4.816 8.775 1.00 98.44 73 GLY A N 1
ATOM 570 C CA . GLY A 1 73 ? 8.313 -4.865 9.709 1.00 98.44 73 GLY A CA 1
ATOM 571 C C . GLY A 1 73 ? 7.908 -4.546 11.146 1.00 98.44 73 GLY A C 1
ATOM 572 O O . GLY A 1 73 ? 8.438 -5.141 12.079 1.00 98.44 73 GLY A O 1
ATOM 573 N N . GLU A 1 74 ? 6.917 -3.675 11.321 1.00 98.44 74 GLU A N 1
ATOM 574 C CA . GLU A 1 74 ? 6.321 -3.359 12.619 1.00 98.44 74 GLU A CA 1
ATOM 575 C C . GLU A 1 74 ? 5.209 -4.320 13.059 1.00 98.44 74 GLU A C 1
ATOM 577 O O . GLU A 1 74 ? 4.571 -4.095 14.091 1.00 98.44 74 GLU A O 1
ATOM 582 N N . ALA A 1 75 ? 4.960 -5.380 12.285 1.00 98.12 75 ALA A N 1
ATOM 583 C CA . ALA A 1 75 ? 3.886 -6.339 12.527 1.00 98.12 75 ALA A CA 1
ATOM 584 C C . ALA A 1 75 ? 2.508 -5.669 12.709 1.00 98.12 75 ALA A C 1
ATOM 586 O O . ALA A 1 75 ? 1.691 -6.100 13.527 1.00 98.12 75 ALA A O 1
ATOM 587 N N . ALA A 1 76 ? 2.238 -4.599 11.953 1.00 98.31 76 ALA A N 1
ATOM 588 C CA . ALA A 1 76 ? 0.937 -3.950 11.965 1.00 98.31 76 ALA A CA 1
ATOM 589 C C . ALA A 1 76 ? -0.126 -4.878 11.337 1.00 98.31 76 ALA A C 1
ATOM 591 O O . ALA A 1 76 ? 0.091 -5.400 10.240 1.00 98.31 76 ALA A O 1
ATOM 592 N N . PRO A 1 77 ? -1.284 -5.076 11.992 1.00 98.25 77 PRO A N 1
ATOM 593 C CA . PRO A 1 77 ? -2.327 -6.003 11.548 1.00 98.25 77 PRO A CA 1
ATOM 594 C C . PRO A 1 77 ? -3.144 -5.421 10.381 1.00 98.25 77 PRO A C 1
ATOM 596 O O . PRO A 1 77 ? -4.276 -4.974 10.555 1.00 98.25 77 PRO A O 1
ATOM 599 N N . VAL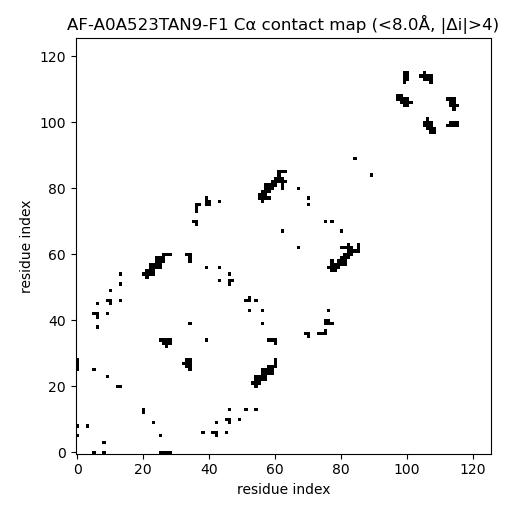 A 1 78 ? -2.541 -5.404 9.192 1.00 98.44 78 VAL A N 1
ATOM 600 C CA . VAL A 1 78 ? -3.159 -4.975 7.930 1.00 98.44 78 VAL A CA 1
ATOM 601 C C . VAL A 1 78 ? -3.543 -6.201 7.101 1.00 98.44 78 VAL A C 1
ATOM 603 O O . VAL A 1 78 ? -2.702 -7.053 6.824 1.00 98.44 78 VAL A O 1
ATOM 606 N N . ASP A 1 79 ? -4.792 -6.255 6.646 1.00 98.62 79 ASP A N 1
ATOM 607 C CA . ASP A 1 79 ? -5.320 -7.335 5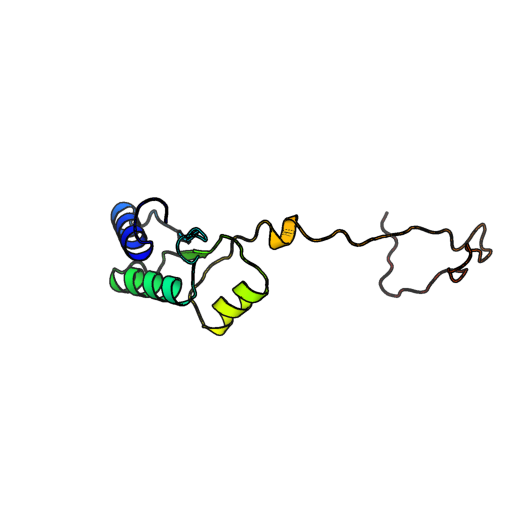.804 1.00 98.62 79 ASP A CA 1
ATOM 608 C C . ASP A 1 79 ? -5.163 -7.052 4.302 1.00 98.62 79 ASP A C 1
ATOM 610 O O . ASP A 1 79 ? -5.199 -7.969 3.479 1.00 98.62 79 ASP A O 1
ATOM 614 N N . GLY A 1 80 ? -4.978 -5.786 3.919 1.00 98.31 80 GLY A N 1
ATOM 615 C CA . GLY A 1 80 ? -4.755 -5.415 2.526 1.00 98.31 80 GLY A CA 1
ATOM 616 C C . GLY A 1 80 ? -4.304 -3.973 2.316 1.00 98.31 80 GLY A C 1
ATOM 617 O O . GLY A 1 80 ? -4.608 -3.076 3.104 1.00 98.31 80 GLY A O 1
ATOM 618 N N . PHE A 1 81 ? -3.601 -3.748 1.204 1.00 98.56 81 PHE A N 1
ATOM 619 C CA . PHE A 1 81 ? -3.100 -2.434 0.803 1.00 98.56 81 PHE A CA 1
ATOM 620 C C . PHE A 1 81 ? -3.742 -1.958 -0.501 1.00 98.56 81 PHE A C 1
ATOM 622 O O . PHE A 1 81 ? -3.705 -2.649 -1.519 1.00 98.56 81 PHE A O 1
ATOM 629 N N . GLY A 1 82 ? -4.271 -0.737 -0.491 1.00 98.06 82 GLY A N 1
ATOM 630 C CA . GLY A 1 82 ? -4.666 -0.011 -1.693 1.00 98.06 82 GLY A CA 1
ATOM 631 C C . GLY A 1 82 ? -3.486 0.777 -2.259 1.00 98.06 82 GLY A C 1
ATOM 632 O O . GLY A 1 82 ? -3.128 1.827 -1.722 1.00 98.06 82 GLY A O 1
ATOM 633 N N . VAL A 1 83 ? -2.897 0.292 -3.356 1.00 98.00 83 VAL A N 1
ATOM 634 C CA . VAL A 1 83 ? -1.742 0.923 -4.015 1.00 98.00 83 VAL A CA 1
ATOM 635 C C . VAL A 1 83 ? -2.172 1.559 -5.335 1.00 98.00 83 VAL A C 1
ATOM 637 O O . VAL A 1 83 ? -2.600 0.870 -6.254 1.00 98.00 83 VAL A O 1
ATOM 640 N N . GLY A 1 84 ? -2.063 2.886 -5.418 1.00 96.81 84 GLY A N 1
ATOM 641 C CA . GLY A 1 84 ? -2.451 3.665 -6.597 1.00 96.81 84 GLY A CA 1
ATOM 642 C C . GLY A 1 84 ? -1.243 4.225 -7.342 1.00 96.81 84 GLY A C 1
ATOM 643 O O . GLY A 1 84 ? -0.546 3.505 -8.056 1.00 96.81 84 GLY A O 1
ATOM 644 N N . SER A 1 85 ? -0.984 5.520 -7.136 1.00 95.75 85 SER A N 1
ATOM 645 C CA . SER A 1 85 ? 0.015 6.309 -7.871 1.00 95.75 85 SER A CA 1
ATOM 646 C C . SER A 1 85 ? 1.422 5.710 -7.901 1.00 95.75 85 SER A C 1
ATOM 648 O O . SER A 1 85 ? 2.133 5.920 -8.877 1.00 95.75 85 SER A O 1
ATOM 650 N N . TYR A 1 86 ? 1.818 4.934 -6.889 1.00 96.44 86 TYR A N 1
ATOM 651 C CA . TYR A 1 86 ? 3.103 4.230 -6.887 1.00 96.44 86 TYR A CA 1
ATOM 652 C C . TYR A 1 86 ? 3.238 3.229 -8.050 1.00 96.44 86 TYR A C 1
ATOM 654 O O . TYR A 1 86 ? 4.308 3.121 -8.641 1.00 96.44 86 TYR A O 1
ATOM 662 N N . ILE A 1 87 ? 2.156 2.526 -8.406 1.00 96.44 87 ILE A N 1
ATOM 663 C CA . ILE A 1 87 ? 2.134 1.588 -9.539 1.00 96.44 87 ILE A CA 1
ATOM 664 C C . ILE A 1 87 ? 1.838 2.343 -10.833 1.00 96.44 87 ILE A C 1
ATOM 666 O O . ILE A 1 87 ? 2.568 2.220 -11.812 1.00 96.44 87 ILE A O 1
ATOM 670 N N . THR A 1 88 ? 0.763 3.132 -10.854 1.00 96.56 88 THR A N 1
ATOM 671 C CA . THR A 1 88 ? 0.270 3.740 -12.101 1.00 96.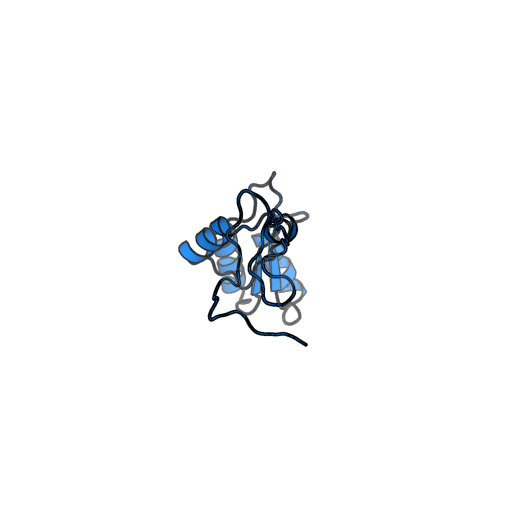56 88 THR A CA 1
ATOM 672 C C . THR A 1 88 ? 1.148 4.886 -12.595 1.00 96.56 88 THR A C 1
ATOM 674 O O . THR A 1 88 ? 1.137 5.194 -13.781 1.00 96.56 88 THR A O 1
ATOM 677 N N . GLY A 1 89 ? 1.896 5.528 -11.696 1.00 95.31 89 GLY A N 1
ATOM 678 C CA . GLY A 1 89 ? 2.858 6.583 -12.007 1.00 95.31 89 GLY A CA 1
ATOM 679 C C . GLY A 1 89 ? 4.275 6.070 -12.259 1.00 95.31 89 GLY A C 1
ATOM 680 O O . GLY A 1 89 ? 5.199 6.881 -12.319 1.00 95.31 89 GLY A O 1
ATOM 681 N N . ALA A 1 90 ? 4.476 4.750 -12.368 1.00 95.69 90 ALA A N 1
ATOM 682 C CA . ALA A 1 90 ? 5.790 4.182 -12.636 1.00 95.69 90 ALA A CA 1
ATOM 683 C C . ALA A 1 90 ? 6.365 4.743 -13.944 1.00 95.69 90 ALA A C 1
ATOM 685 O O . ALA A 1 90 ? 5.687 4.793 -14.974 1.00 95.69 90 ALA A O 1
ATOM 686 N N . LYS A 1 91 ? 7.636 5.162 -13.904 1.00 95.50 91 LYS A N 1
ATOM 687 C CA . LYS A 1 91 ? 8.313 5.679 -15.093 1.00 95.50 91 LYS A CA 1
ATOM 688 C C . LYS A 1 91 ? 8.338 4.578 -16.166 1.00 95.50 91 LYS A C 1
ATOM 690 O O . LYS A 1 91 ? 8.769 3.464 -15.854 1.00 95.50 91 LYS A O 1
ATOM 695 N N . PRO A 1 92 ? 7.929 4.873 -17.413 1.00 94.94 92 PRO A N 1
ATOM 696 C CA . PRO A 1 92 ? 8.065 3.926 -18.507 1.00 94.94 92 PRO A CA 1
ATOM 697 C C . PRO A 1 92 ? 9.513 3.453 -18.653 1.00 94.94 92 PRO A C 1
ATOM 699 O O . PRO A 1 92 ? 10.457 4.222 -18.451 1.00 94.94 92 PRO A O 1
ATOM 702 N N . ILE A 1 93 ? 9.683 2.184 -19.013 1.00 95.31 93 ILE A N 1
ATOM 703 C CA . ILE A 1 93 ? 10.991 1.657 -19.392 1.00 95.31 93 ILE A CA 1
ATOM 704 C C . ILE A 1 93 ? 11.238 2.076 -20.837 1.00 95.31 93 ILE A C 1
ATOM 706 O O . ILE A 1 93 ? 10.508 1.655 -21.736 1.00 95.31 93 ILE A O 1
ATOM 710 N N . ASP A 1 94 ? 12.265 2.896 -21.050 1.00 94.62 94 ASP A N 1
ATOM 711 C CA . ASP A 1 94 ? 12.669 3.295 -22.393 1.00 94.62 94 ASP A CA 1
ATOM 712 C C . ASP A 1 94 ? 13.092 2.057 -23.187 1.00 94.62 94 ASP A C 1
ATOM 714 O O . ASP A 1 94 ? 13.979 1.298 -22.786 1.00 94.62 94 ASP A O 1
ATOM 718 N N . PHE A 1 95 ? 12.443 1.851 -24.328 1.00 93.06 95 PHE A N 1
ATOM 719 C CA . PHE A 1 95 ? 12.677 0.706 -25.193 1.00 93.06 95 PHE A CA 1
ATOM 720 C C . PHE A 1 95 ? 12.931 1.167 -26.624 1.00 93.06 95 PHE A C 1
ATOM 722 O O . PHE A 1 95 ? 12.214 2.009 -27.162 1.00 93.06 95 PHE A O 1
ATOM 729 N N . THR A 1 96 ? 13.937 0.571 -27.263 1.00 90.62 96 THR A N 1
ATOM 730 C CA . THR A 1 96 ? 14.212 0.755 -28.689 1.00 90.62 96 THR A CA 1
ATOM 731 C C . THR A 1 96 ? 14.222 -0.598 -29.378 1.00 90.62 96 THR A C 1
ATOM 733 O O . THR A 1 96 ? 14.995 -1.472 -28.987 1.00 90.62 96 THR A O 1
ATOM 736 N N . ALA A 1 97 ? 13.418 -0.749 -30.428 1.00 90.75 97 ALA A N 1
ATOM 737 C CA . ALA A 1 97 ? 13.553 -1.854 -31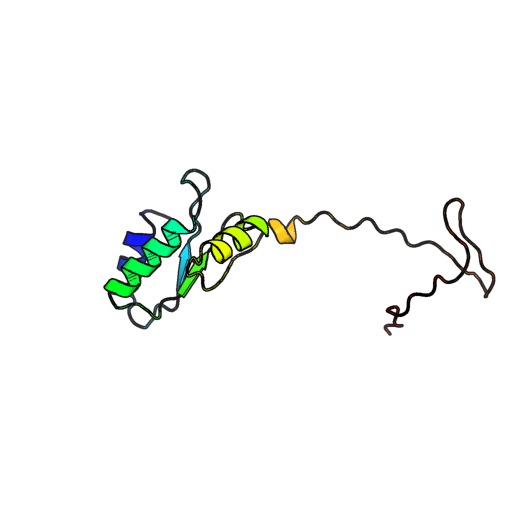.366 1.00 90.75 97 ALA A CA 1
ATOM 738 C C . ALA A 1 97 ? 14.533 -1.451 -32.473 1.00 90.75 97 ALA A C 1
ATOM 740 O O . ALA A 1 97 ? 14.361 -0.416 -33.114 1.00 90.75 97 ALA A O 1
ATOM 741 N N . ASP A 1 98 ? 15.550 -2.274 -32.693 1.00 92.38 98 ASP A N 1
ATOM 742 C CA . ASP A 1 98 ? 16.534 -2.097 -33.753 1.00 92.38 98 ASP A CA 1
ATOM 743 C C . ASP A 1 98 ? 16.558 -3.359 -34.628 1.00 92.38 98 ASP A C 1
ATOM 745 O O . ASP A 1 98 ? 16.240 -4.457 -34.165 1.00 92.38 98 ASP A O 1
ATOM 749 N N . LEU A 1 99 ? 16.940 -3.219 -35.898 1.00 93.69 99 LEU A N 1
ATOM 750 C CA . LEU A 1 99 ? 17.252 -4.372 -36.743 1.00 93.69 99 LEU A CA 1
ATOM 751 C C . LEU A 1 99 ? 18.635 -4.910 -36.371 1.00 93.69 99 LEU A C 1
ATOM 753 O O . LEU A 1 99 ? 19.596 -4.143 -36.294 1.00 93.69 99 LEU A O 1
ATOM 757 N N . HIS A 1 100 ? 18.708 -6.223 -36.160 1.00 94.62 100 HIS A N 1
ATOM 758 C CA . HIS A 1 100 ? 19.947 -6.947 -35.855 1.00 94.62 100 HIS A CA 1
ATOM 759 C C . HIS A 1 100 ? 20.317 -7.977 -36.939 1.00 94.62 100 HIS A C 1
ATOM 761 O O . HIS A 1 100 ? 21.464 -8.426 -37.008 1.00 94.62 100 HIS A O 1
ATOM 767 N N . GLU A 1 101 ? 19.371 -8.345 -37.806 1.00 95.12 101 GLU A N 1
ATOM 768 C CA . GLU A 1 101 ? 19.573 -9.307 -38.886 1.00 95.12 101 GLU A CA 1
ATOM 769 C C . GLU A 1 101 ? 18.612 -9.020 -40.047 1.00 95.12 101 GLU A C 1
ATOM 771 O O . GLU A 1 101 ? 17.436 -8.727 -39.830 1.00 95.12 101 GLU A O 1
ATOM 776 N N . VAL A 1 102 ? 19.110 -9.109 -41.284 1.00 95.31 102 VAL A N 1
ATOM 777 C CA . VAL A 1 102 ? 18.300 -9.015 -42.509 1.00 95.31 102 VAL A CA 1
ATOM 778 C C . VAL A 1 102 ? 18.703 -10.151 -43.438 1.00 95.31 102 VAL A C 1
ATOM 780 O O . VAL A 1 102 ? 19.875 -10.272 -43.785 1.00 95.31 102 VAL A O 1
ATOM 783 N N . ALA A 1 103 ? 17.738 -10.984 -43.844 1.00 94.81 103 ALA A N 1
ATOM 784 C CA . ALA A 1 103 ? 17.977 -12.150 -44.703 1.00 94.81 103 ALA A CA 1
ATOM 785 C C . ALA A 1 103 ? 19.158 -13.022 -44.213 1.00 94.81 103 ALA A C 1
ATOM 787 O O . ALA A 1 103 ? 20.071 -13.334 -44.979 1.00 94.81 103 ALA A O 1
ATOM 788 N N . SER A 1 104 ? 19.169 -13.347 -42.913 1.00 93.75 104 SER A N 1
ATOM 789 C CA . SER A 1 104 ? 20.224 -14.125 -42.238 1.00 93.75 104 SER A CA 1
ATOM 790 C C . SER A 1 104 ? 21.625 -13.500 -42.250 1.00 93.75 104 SER A C 1
ATOM 792 O O . SER A 1 104 ? 22.605 -14.165 -41.917 1.00 93.75 104 SER A O 1
ATOM 794 N N . LYS A 1 105 ? 21.749 -12.215 -42.606 1.00 96.75 105 LYS A N 1
ATOM 795 C CA . LYS A 1 105 ? 22.997 -11.453 -42.495 1.00 96.75 105 LYS A CA 1
ATOM 796 C C . LYS A 1 105 ? 22.952 -10.575 -41.241 1.00 96.75 105 LYS A C 1
ATOM 798 O O . LYS A 1 105 ? 22.084 -9.699 -41.165 1.00 96.75 105 LYS A O 1
ATOM 803 N N . PRO A 1 106 ? 23.876 -10.762 -40.279 1.00 96.75 106 PRO A N 1
ATOM 804 C CA . PRO A 1 106 ? 24.008 -9.876 -39.128 1.00 96.75 106 PRO A CA 1
ATOM 805 C C . PRO A 1 106 ? 24.260 -8.430 -39.571 1.00 96.75 106 PRO A C 1
ATOM 807 O O . PRO A 1 106 ? 25.247 -8.145 -40.249 1.00 96.75 106 PRO A O 1
ATOM 810 N N . ILE A 1 107 ? 23.377 -7.508 -39.186 1.00 96.44 107 ILE A N 1
ATOM 811 C CA . ILE A 1 107 ? 23.510 -6.073 -39.479 1.00 96.44 107 ILE A CA 1
ATOM 812 C C . ILE A 1 107 ? 22.884 -5.247 -38.358 1.00 96.44 107 ILE A C 1
ATOM 814 O O . ILE A 1 107 ? 21.836 -5.614 -37.847 1.00 96.44 107 ILE A O 1
ATOM 818 N N . ALA A 1 108 ? 23.496 -4.125 -37.980 1.00 96.31 108 ALA A N 1
ATOM 819 C CA . ALA A 1 108 ? 22.901 -3.180 -37.038 1.00 96.31 108 ALA A CA 1
ATOM 820 C C . ALA A 1 108 ? 23.423 -1.754 -37.270 1.00 96.31 108 ALA A C 1
ATOM 822 O O . ALA A 1 108 ? 24.456 -1.548 -37.913 1.00 96.31 108 ALA A O 1
ATOM 823 N N . LYS A 1 109 ? 22.718 -0.756 -36.725 1.00 95.38 109 LYS A N 1
ATOM 824 C CA . LYS A 1 109 ? 23.193 0.637 -36.694 1.00 95.38 109 LYS A CA 1
ATOM 825 C C . LYS A 1 109 ? 24.403 0.797 -35.758 1.00 95.38 109 LYS A C 1
ATOM 827 O O . LYS A 1 109 ? 24.640 -0.028 -34.876 1.00 95.38 109 LYS A O 1
ATOM 832 N N . ARG A 1 110 ? 25.140 1.908 -35.892 1.00 96.31 110 ARG A N 1
ATOM 833 C CA . ARG A 1 110 ? 26.246 2.260 -34.975 1.00 96.31 110 ARG A CA 1
ATOM 834 C C . ARG A 1 110 ? 25.769 2.256 -33.514 1.00 96.31 110 ARG A C 1
ATOM 836 O O . ARG A 1 110 ? 24.708 2.795 -33.209 1.00 96.31 110 ARG A O 1
ATOM 843 N N . GLY A 1 111 ? 26.567 1.670 -32.617 1.00 94.19 111 GLY A N 1
ATOM 844 C CA . GLY A 1 111 ? 26.237 1.544 -31.188 1.00 94.19 111 GLY A CA 1
ATOM 845 C C . GLY A 1 111 ? 25.352 0.339 -30.829 1.00 94.19 111 GLY A C 1
ATOM 846 O O . GLY A 1 111 ? 24.836 0.270 -29.711 1.00 94.19 111 GLY A O 1
ATOM 847 N N . ARG A 1 112 ? 25.158 -0.604 -31.761 1.00 94.56 112 ARG A N 1
ATOM 848 C CA . ARG A 1 112 ? 24.495 -1.899 -31.544 1.00 94.56 112 ARG A CA 1
ATOM 849 C C . ARG A 1 112 ? 25.388 -3.034 -32.040 1.00 94.56 112 ARG A C 1
ATOM 851 O O . ARG A 1 112 ? 26.187 -2.835 -32.950 1.00 94.56 112 ARG A O 1
ATOM 858 N N . ILE A 1 113 ? 25.244 -4.208 -31.431 1.00 94.25 113 ILE A N 1
ATOM 859 C CA . ILE A 1 113 ? 25.951 -5.428 -31.838 1.00 94.25 113 ILE A CA 1
ATOM 860 C C . ILE A 1 113 ? 25.080 -6.149 -32.884 1.00 94.25 113 ILE A C 1
ATOM 862 O O . ILE A 1 113 ? 23.949 -6.507 -32.547 1.00 94.25 113 ILE A O 1
ATOM 866 N N . PRO A 1 114 ? 25.550 -6.336 -34.134 1.00 95.50 114 PRO A N 1
ATOM 867 C CA . PRO A 1 114 ? 24.834 -7.104 -35.153 1.00 95.50 114 PRO A CA 1
ATOM 868 C C . PRO A 1 114 ? 24.641 -8.573 -34.764 1.00 95.50 114 PRO A C 1
ATOM 870 O O . PRO A 1 114 ? 25.498 -9.161 -34.106 1.00 95.50 114 PRO A O 1
ATOM 873 N N . GLY A 1 115 ? 23.563 -9.181 -35.256 1.00 93.69 115 GLY A N 1
ATOM 874 C CA . GLY A 1 115 ? 23.243 -10.593 -35.050 1.00 93.69 115 GLY A CA 1
ATOM 875 C C . GLY A 1 115 ? 22.263 -10.841 -33.906 1.00 93.69 115 GLY A C 1
ATOM 876 O O . GLY A 1 115 ? 22.008 -9.978 -33.063 1.00 93.69 115 GLY A O 1
ATOM 877 N N . ILE A 1 116 ? 21.683 -12.042 -33.904 1.00 88.56 116 ILE A N 1
ATOM 878 C CA . ILE A 1 116 ? 20.737 -12.478 -32.875 1.00 88.56 116 ILE A CA 1
ATOM 879 C C . ILE A 1 116 ? 21.463 -12.571 -31.531 1.00 88.56 116 ILE A C 1
ATOM 881 O O . ILE A 1 116 ? 22.393 -13.360 -31.378 1.00 88.56 116 ILE A O 1
ATOM 885 N N . THR A 1 117 ? 20.999 -11.814 -30.537 1.00 87.62 117 THR A N 1
ATOM 886 C CA . THR A 1 117 ? 21.447 -11.961 -29.148 1.00 87.62 117 THR A CA 1
ATOM 887 C C . THR A 1 117 ? 20.762 -13.180 -28.526 1.00 87.62 117 THR A C 1
ATOM 889 O O . THR A 1 117 ? 19.537 -13.154 -28.358 1.00 87.62 117 THR A O 1
ATOM 892 N N . PRO A 1 118 ? 21.499 -14.243 -28.150 1.00 87.25 118 PRO A N 1
ATOM 893 C CA . PRO A 1 118 ? 20.898 -15.402 -27.507 1.00 87.25 118 PRO A CA 1
ATOM 894 C C . PRO A 1 118 ? 20.299 -14.995 -26.161 1.00 87.25 118 PRO A C 1
ATOM 896 O O . PRO A 1 118 ? 20.993 -14.469 -25.291 1.00 87.25 118 PRO A O 1
ATOM 899 N N . ASN A 1 119 ? 19.008 -15.248 -25.972 1.00 89.50 119 ASN A N 1
ATOM 900 C CA . ASN A 1 119 ? 18.347 -15.080 -24.686 1.00 89.50 119 ASN A CA 1
ATOM 901 C C . ASN A 1 119 ? 17.556 -16.359 -24.380 1.00 89.50 119 ASN A C 1
ATOM 903 O O . ASN A 1 119 ? 16.549 -16.610 -25.042 1.00 89.50 119 ASN A O 1
ATOM 907 N N . PRO A 1 120 ? 17.967 -17.165 -23.381 1.00 92.25 120 PRO A N 1
ATOM 908 C CA . PRO A 1 120 ? 17.328 -18.449 -23.086 1.00 92.25 120 PRO A CA 1
ATOM 909 C C . PRO A 1 120 ? 15.876 -18.308 -22.600 1.00 92.25 120 PRO A C 1
ATOM 911 O O . PRO A 1 120 ? 15.138 -19.289 -22.568 1.00 92.25 120 PRO A O 1
ATOM 914 N N . ARG A 1 121 ? 15.447 -17.096 -22.218 1.00 91.56 121 ARG A N 1
ATOM 915 C CA . ARG A 1 121 ? 14.060 -16.793 -21.832 1.00 91.56 121 ARG A CA 1
ATOM 916 C C . ARG A 1 121 ? 13.220 -16.266 -22.998 1.00 91.56 121 ARG A C 1
ATOM 918 O O . ARG A 1 121 ? 12.012 -16.113 -22.824 1.00 91.56 121 ARG A O 1
ATOM 925 N N . LEU A 1 122 ? 13.822 -15.987 -24.158 1.00 88.62 122 LEU A N 1
ATOM 926 C CA . LEU A 1 122 ? 13.094 -15.536 -25.340 1.00 88.62 122 LEU A CA 1
ATOM 927 C C . LEU A 1 122 ? 12.267 -16.697 -25.892 1.00 88.62 122 LEU A C 1
ATOM 929 O O . LEU A 1 122 ? 12.795 -17.749 -26.247 1.00 88.62 122 LEU A O 1
ATOM 933 N N . LYS A 1 123 ? 10.955 -16.495 -25.969 1.00 86.56 123 LYS A N 1
ATOM 934 C CA . LYS A 1 123 ? 10.022 -17.439 -26.578 1.00 86.56 123 LYS A CA 1
ATOM 935 C C . LYS A 1 123 ? 9.279 -16.726 -27.693 1.00 86.56 123 LYS A C 1
ATOM 937 O O . LYS A 1 123 ? 8.869 -15.579 -27.526 1.00 86.56 123 LYS A O 1
ATOM 942 N N . ARG A 1 124 ? 9.092 -17.409 -28.821 1.00 83.69 124 ARG A N 1
ATOM 943 C CA . ARG A 1 124 ? 8.202 -16.934 -29.879 1.00 83.69 124 ARG A CA 1
ATOM 944 C C . ARG A 1 124 ? 6.770 -17.004 -29.350 1.00 83.69 124 ARG A C 1
ATOM 946 O O . ARG A 1 124 ? 6.311 -18.089 -29.010 1.00 83.69 124 ARG A O 1
ATOM 953 N N . ILE A 1 125 ? 6.103 -15.859 -29.264 1.00 80.06 125 ILE A N 1
ATOM 954 C CA . ILE A 1 125 ? 4.667 -15.783 -28.984 1.00 80.06 125 ILE A CA 1
ATOM 955 C C . ILE A 1 125 ? 3.972 -15.557 -30.330 1.00 80.06 125 ILE A C 1
ATOM 957 O O . ILE A 1 125 ? 4.391 -14.680 -31.087 1.00 80.06 125 ILE A O 1
ATOM 961 N N . MET A 1 126 ? 3.007 -16.420 -30.654 1.00 58.28 126 MET A N 1
ATOM 962 C CA . MET A 1 126 ? 2.127 -16.326 -31.825 1.00 58.28 126 MET A CA 1
ATOM 963 C C . MET A 1 126 ? 0.716 -15.998 -31.363 1.00 58.28 126 MET A C 1
ATOM 965 O O . MET A 1 126 ? 0.360 -16.479 -30.262 1.00 58.28 126 MET A O 1
#

Sequence (126 aa):
DTFKDEAEESLRVAQALGDRLDSVRLDTPGERGRVTPDLVKEVRARLDLAGFKRVKIFVSGGISLERIKEFVGEAAPVDGFGVGSYITGAKPIDFTADLHEVASKPIAKRGRIPGITPNPRLKRIM

Solvent-accessible surface area (backbone atoms only — not comparable to full-atom values): 7787 Å² total; per-residue (Å²): 80,92,89,50,60,53,51,63,48,52,44,54,50,43,69,74,47,44,92,76,47,62,62,50,74,44,54,34,50,72,96,73,71,35,74,47,46,65,57,41,43,49,33,49,53,53,30,43,76,72,68,43,70,78,47,37,36,30,42,31,65,91,40,43,74,67,52,53,48,49,31,58,74,68,66,30,72,64,75,44,75,49,68,50,65,63,66,77,62,52,80,80,79,90,80,82,92,74,64,26,59,55,96,92,39,65,38,48,59,91,97,54,75,51,32,87,78,90,51,98,83,70,71,91,82,131

Nearest PDB structures (foldseek):
  2i14-assembly1_E  TM=9.232E-01  e=1.758E-09  Pyrococcus furiosus
  2i1o-assembly1_A  TM=9.126E-01  e=3.691E-08  Thermoplasma acidophilum
  4mzy-assembly1_A  TM=7.838E-01  e=1.762E-04  Enterococcus faecalis V583
  2yxb-assembly1_A  TM=6.952E-01  e=3.075E-02  Aeropyrum pernix K1
  5wp0-assembly1_B  TM=4.474E-01  e=3.559E-01  Aliivibrio fischeri ES114

Mean predicted aligned error: 4.73 Å

Secondary structure (DSSP, 8-state):
--SS-HHHHHHHHHHHHGGG--EEEE---GGGT---HHHHHHHHHHHHHTT-TT-EEEE-SS--HHHHHHHHHTT---SEE---HHHHTPPPPP------EETTEE---TTS--S----TT-----

Radius of gyration: 24.81 Å; Cα contacts (8 Å, |Δi|>4): 147; chains: 1; bounding box: 50×35×67 Å

Foldseek 3Di:
DVPDQPLVVLLVVCVVCPPNAQEDEAADAVVRVADALVSLVSSCVSCVVVVNNRYAYEYEHPDEPVRVCRNVVSVRRHPYYDDDCNVVVDDDDDDDDWDQDDPNHGDTDPPDHHDDDDDVPDDDDD

pLDDT: mean 95.9, std 4.7, range [58.28, 98.88]